Protein AF-A0A0L8IA07-F1 (afdb_monomer_lite)

Foldseek 3Di:
DQAPADDLADQDSRDHDPQLVVQVVCCVVVVPVCSNCVRCVVVVVVVVVCVVVPDDGDDHPLRCVVVVNDPDDDDPVSCVVNVVD

InterPro domains:
  IPR005636 DTW [PF03942] (2-51)

Organism: Octopus bimaculoides (NCBI:txid37653)

Sequence (85 aa):
MISKYVIRTQPTDVCLSTLESAAVALSYLEKKPYLVETLTKPLEALCQFQLNHGAQKHQSKEYLIKNGLYRKKIKSSWLKKLNVS

pLDDT: mean 82.5, std 11.63, range [43.56, 98.0]

Radius of gyration: 15.86 Å; chains: 1; bounding box: 30×38×40 Å

Secondary structure (DSSP, 8-state):
---S---TT-SSTTPPPHHHHHHHHHHHHTT-THHHHHHHHHHHHHHHHHHHTT------HHHHHHTT---SPPPHHHHHHTT--

Structure (mmCIF, N/CA/C/O backbone):
data_AF-A0A0L8IA07-F1
#
_entry.id   AF-A0A0L8IA07-F1
#
loop_
_atom_site.group_PDB
_atom_site.id
_atom_site.type_symbol
_atom_site.label_atom_id
_atom_site.label_alt_id
_atom_site.label_comp_id
_atom_site.label_asym_id
_atom_site.label_entity_id
_atom_site.label_seq_id
_atom_site.pdbx_PDB_ins_code
_atom_site.Cartn_x
_atom_site.Cartn_y
_atom_site.Cartn_z
_atom_site.occupancy
_atom_site.B_iso_or_equiv
_atom_site.auth_seq_id
_atom_site.auth_comp_id
_atom_site.auth_asym_id
_atom_site.auth_atom_id
_atom_site.pdbx_PDB_model_num
ATOM 1 N N . MET A 1 1 ? -11.035 -5.787 -2.804 1.00 56.41 1 MET A N 1
ATOM 2 C CA . MET A 1 1 ? -10.376 -4.473 -2.957 1.00 56.41 1 MET A CA 1
ATOM 3 C C . MET A 1 1 ? -9.241 -4.650 -3.946 1.00 56.41 1 MET A C 1
ATOM 5 O O . MET A 1 1 ? -8.466 -5.579 -3.769 1.00 56.41 1 MET A O 1
ATOM 9 N N . ILE A 1 2 ? -9.196 -3.845 -5.005 1.00 61.19 2 ILE A N 1
ATOM 10 C CA . ILE A 1 2 ? -8.051 -3.815 -5.926 1.00 61.19 2 ILE A CA 1
ATOM 11 C C . ILE A 1 2 ? -7.044 -2.840 -5.319 1.00 61.19 2 ILE A C 1
ATOM 13 O O . ILE A 1 2 ? -7.460 -1.786 -4.831 1.00 61.19 2 ILE A O 1
ATOM 17 N N . SER A 1 3 ? -5.762 -3.203 -5.294 1.00 66.69 3 SER A N 1
ATOM 18 C CA . SER A 1 3 ? -4.739 -2.301 -4.771 1.00 66.69 3 SER A CA 1
ATOM 19 C C . SER A 1 3 ? -4.715 -1.019 -5.594 1.00 66.69 3 SER A C 1
ATOM 21 O O . SER A 1 3 ? -4.659 -1.052 -6.824 1.00 66.69 3 SER A O 1
ATOM 23 N N . LYS A 1 4 ? -4.759 0.121 -4.910 1.00 67.94 4 LYS A N 1
ATOM 24 C CA . LYS A 1 4 ? -4.595 1.439 -5.527 1.00 67.94 4 LYS A CA 1
ATOM 25 C C . LYS A 1 4 ? -3.121 1.766 -5.771 1.00 67.94 4 LYS A C 1
ATOM 27 O O . LYS A 1 4 ? -2.817 2.796 -6.371 1.00 67.94 4 LYS A O 1
ATOM 32 N N . TYR A 1 5 ? -2.206 0.899 -5.329 1.00 70.19 5 TYR A N 1
ATOM 33 C CA . TYR A 1 5 ? -0.773 1.132 -5.381 1.00 70.19 5 TYR A CA 1
ATOM 34 C C . TYR A 1 5 ? 0.009 -0.068 -5.922 1.00 70.19 5 TYR A C 1
ATOM 36 O O . TYR A 1 5 ? 0.123 -1.117 -5.292 1.00 70.19 5 TYR A O 1
ATOM 44 N N . VAL A 1 6 ? 0.661 0.129 -7.068 1.00 59.94 6 VAL A N 1
ATOM 45 C CA . VAL A 1 6 ? 1.606 -0.852 -7.609 1.00 59.94 6 VAL A CA 1
ATOM 46 C C . VAL A 1 6 ? 2.982 -0.629 -6.971 1.00 59.94 6 VAL A C 1
ATOM 48 O O . VAL A 1 6 ? 3.748 0.244 -7.387 1.00 59.94 6 VAL A O 1
ATOM 51 N N . ILE A 1 7 ? 3.313 -1.429 -5.953 1.00 62.88 7 ILE A N 1
ATOM 52 C CA . ILE A 1 7 ? 4.677 -1.517 -5.403 1.00 62.88 7 ILE A CA 1
ATOM 53 C C . ILE A 1 7 ? 5.665 -2.000 -6.477 1.00 62.88 7 ILE A C 1
ATOM 55 O O . ILE A 1 7 ? 5.340 -2.861 -7.293 1.00 62.88 7 ILE A O 1
ATOM 59 N N . ARG A 1 8 ? 6.920 -1.519 -6.428 1.00 58.91 8 ARG A N 1
ATOM 60 C CA . ARG A 1 8 ? 8.016 -1.918 -7.350 1.00 58.91 8 ARG A CA 1
ATOM 61 C C . ARG A 1 8 ? 8.299 -3.430 -7.410 1.00 58.91 8 ARG A C 1
ATOM 63 O O . ARG A 1 8 ? 9.063 -3.880 -8.260 1.00 58.91 8 ARG A O 1
ATOM 70 N N . THR A 1 9 ? 7.726 -4.210 -6.500 1.00 60.69 9 THR A N 1
ATOM 71 C CA . THR A 1 9 ? 7.870 -5.667 -6.418 1.00 60.69 9 THR A CA 1
ATOM 72 C C . THR A 1 9 ? 6.514 -6.347 -6.261 1.00 60.69 9 THR A C 1
ATOM 74 O O . THR A 1 9 ? 6.313 -7.133 -5.336 1.00 60.69 9 THR A O 1
ATOM 77 N N . GLN A 1 10 ? 5.575 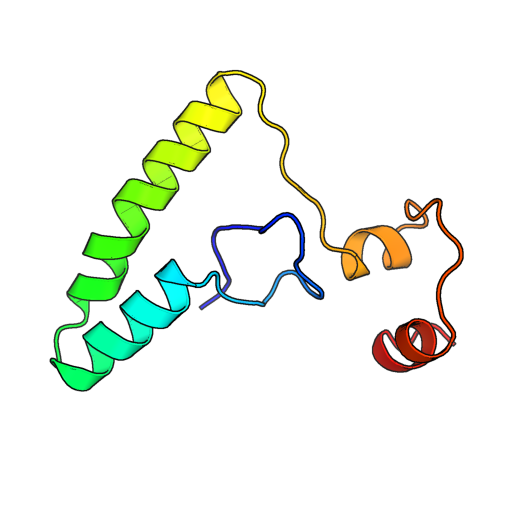-6.052 -7.161 1.00 66.25 10 GLN A N 1
ATOM 78 C CA . GLN A 1 10 ? 4.291 -6.743 -7.199 1.00 66.25 10 GLN A CA 1
ATOM 79 C C . GLN A 1 10 ? 4.319 -7.906 -8.208 1.00 66.25 10 GLN A C 1
ATOM 81 O O . GLN A 1 10 ? 4.655 -7.706 -9.382 1.00 66.25 10 GLN A O 1
ATOM 86 N N . PRO A 1 11 ? 3.978 -9.136 -7.785 1.00 70.12 11 PRO A N 1
ATOM 87 C CA . PRO A 1 11 ? 3.891 -10.265 -8.701 1.00 70.12 11 PRO A CA 1
ATOM 88 C C . PRO A 1 11 ? 2.724 -10.127 -9.694 1.00 70.12 11 PRO A C 1
ATOM 90 O O . PRO A 1 11 ? 2.875 -10.525 -10.847 1.00 70.12 11 PRO A O 1
ATOM 93 N N . THR A 1 12 ? 1.610 -9.546 -9.243 1.00 73.62 12 THR A N 1
ATOM 94 C CA . THR A 1 12 ? 0.326 -9.396 -9.951 1.00 73.62 12 THR A CA 1
ATOM 95 C C . THR A 1 12 ? -0.330 -8.086 -9.509 1.00 73.62 12 THR A C 1
ATOM 97 O O . THR A 1 12 ? -0.197 -7.762 -8.331 1.00 73.62 12 THR A O 1
ATOM 100 N N . ASP A 1 13 ? -1.101 -7.394 -10.352 1.00 69.75 13 ASP A N 1
ATOM 101 C CA . ASP A 1 13 ? -1.702 -6.078 -10.017 1.00 69.75 13 ASP A CA 1
ATOM 102 C C . ASP A 1 13 ? -2.712 -6.114 -8.843 1.00 69.75 13 ASP A C 1
ATOM 104 O O . ASP A 1 13 ? -3.061 -5.085 -8.266 1.00 69.75 13 ASP A O 1
ATOM 108 N N . VAL A 1 14 ? -3.162 -7.308 -8.439 1.00 72.12 14 VAL A N 1
ATOM 109 C CA . VAL A 1 14 ? -4.133 -7.518 -7.350 1.00 72.12 14 VAL A CA 1
ATOM 110 C C . VAL A 1 14 ? -3.534 -7.564 -5.937 1.00 72.12 14 VAL A C 1
ATOM 112 O O . VAL A 1 14 ? -4.289 -7.636 -4.969 1.00 72.12 14 VAL A O 1
ATOM 115 N N . CYS A 1 15 ? -2.209 -7.544 -5.762 1.00 74.88 15 CYS A N 1
ATOM 116 C CA . CYS A 1 15 ? -1.631 -7.620 -4.413 1.00 74.88 15 CYS A CA 1
ATOM 117 C C . CYS A 1 15 ? -1.799 -6.306 -3.642 1.00 74.88 15 CYS A C 1
ATOM 119 O O . CYS A 1 15 ? -1.357 -5.260 -4.097 1.00 74.88 15 CYS A O 1
ATOM 121 N N . LEU A 1 16 ? -2.340 -6.350 -2.431 1.00 80.19 16 LEU A N 1
ATOM 122 C CA . LEU A 1 16 ? -2.375 -5.166 -1.576 1.00 80.19 16 LEU A CA 1
ATOM 123 C C . LEU A 1 16 ? -0.962 -4.763 -1.134 1.00 80.19 16 LEU A C 1
ATOM 125 O O . LEU A 1 16 ? -0.094 -5.607 -0.899 1.00 80.19 16 LEU A O 1
ATOM 129 N N . SER A 1 17 ? -0.743 -3.461 -0.987 1.00 84.06 17 SER A N 1
ATOM 130 C CA . SER A 1 17 ? 0.435 -2.932 -0.305 1.00 84.06 17 SER A CA 1
ATOM 131 C C . SER A 1 17 ? 0.404 -3.268 1.190 1.00 84.06 17 SER A C 1
ATOM 133 O O . SER A 1 17 ? -0.645 -3.601 1.753 1.00 84.06 17 SER A O 1
ATOM 135 N N . THR A 1 18 ? 1.552 -3.152 1.867 1.00 87.50 18 THR A N 1
ATOM 136 C CA . THR A 1 18 ? 1.641 -3.352 3.323 1.00 87.50 18 THR A CA 1
ATOM 137 C C . THR A 1 18 ? 0.663 -2.447 4.075 1.00 87.50 18 THR A C 1
ATOM 139 O O . THR A 1 18 ? -0.008 -2.904 4.996 1.00 87.50 18 THR A O 1
ATOM 142 N N . LEU A 1 19 ? 0.534 -1.185 3.648 1.00 89.38 19 LEU A N 1
ATOM 143 C CA . LEU A 1 19 ? -0.377 -0.227 4.270 1.00 89.38 19 LEU A CA 1
ATOM 144 C C . LEU A 1 19 ? -1.845 -0.599 4.041 1.00 89.38 19 LEU A C 1
ATOM 146 O O . LEU A 1 19 ? -2.613 -0.619 4.994 1.00 89.38 19 LEU A O 1
ATOM 150 N N . GLU A 1 20 ? -2.234 -0.929 2.806 1.00 89.62 20 GLU A N 1
ATOM 151 C CA . GLU A 1 20 ? -3.608 -1.359 2.504 1.00 89.62 20 GLU A CA 1
ATOM 152 C C . GLU A 1 20 ? -3.977 -2.629 3.279 1.00 89.62 20 GLU A C 1
ATOM 154 O O . GLU A 1 20 ? -5.076 -2.731 3.819 1.00 89.62 20 GLU A O 1
ATOM 159 N N . SER A 1 21 ? -3.038 -3.572 3.394 1.00 91.44 21 SER A N 1
ATOM 160 C CA . SER A 1 21 ? -3.225 -4.803 4.167 1.00 91.44 21 SER A CA 1
ATOM 161 C C . SER A 1 21 ? -3.443 -4.503 5.652 1.00 91.44 21 SER A C 1
ATOM 163 O O . SER A 1 21 ? -4.378 -5.026 6.256 1.00 91.44 21 SER A O 1
ATOM 165 N N . ALA A 1 22 ? -2.625 -3.619 6.232 1.00 93.62 22 ALA A N 1
ATOM 166 C CA . ALA A 1 22 ? -2.776 -3.183 7.617 1.00 93.62 22 ALA A CA 1
ATOM 167 C C . ALA A 1 22 ? -4.094 -2.426 7.841 1.00 93.62 22 ALA A C 1
ATOM 169 O O . ALA A 1 22 ? -4.768 -2.654 8.841 1.00 93.62 22 ALA A O 1
ATOM 170 N N . ALA A 1 23 ? -4.498 -1.572 6.898 1.00 94.19 23 ALA A N 1
ATOM 171 C CA . ALA A 1 23 ? -5.732 -0.803 6.988 1.00 94.19 23 ALA A CA 1
ATOM 172 C C . ALA A 1 23 ? -6.977 -1.704 6.980 1.00 94.19 23 ALA A C 1
ATOM 174 O O . ALA A 1 23 ? -7.885 -1.511 7.788 1.00 94.19 23 ALA A O 1
ATOM 175 N N . VAL A 1 24 ? -6.993 -2.731 6.121 1.00 93.88 24 VAL A N 1
ATOM 176 C CA . VAL A 1 24 ? -8.054 -3.751 6.103 1.00 93.88 24 VAL A CA 1
ATOM 177 C C . VAL A 1 24 ? -8.068 -4.551 7.408 1.00 93.88 24 VAL A C 1
ATOM 179 O O . VAL A 1 24 ? -9.134 -4.734 7.995 1.00 93.88 24 VAL A O 1
ATOM 182 N N . ALA A 1 25 ? -6.903 -4.984 7.898 1.00 96.31 25 ALA A N 1
ATOM 183 C CA . ALA A 1 25 ? -6.806 -5.730 9.152 1.00 96.31 25 ALA A CA 1
ATOM 184 C C . ALA A 1 25 ? -7.313 -4.910 10.352 1.00 96.31 25 ALA A C 1
ATOM 186 O O . ALA A 1 25 ? -8.138 -5.393 11.124 1.00 96.31 25 ALA A O 1
ATOM 187 N N . LEU A 1 26 ? -6.884 -3.651 10.472 1.00 96.81 26 LEU A N 1
ATOM 188 C CA . LEU A 1 26 ? -7.318 -2.740 11.533 1.00 96.81 26 LEU A CA 1
ATOM 189 C C . LEU A 1 26 ? -8.815 -2.449 11.458 1.00 96.81 26 LEU A C 1
ATOM 191 O O . LEU A 1 26 ? -9.507 -2.532 12.468 1.00 96.81 26 LEU A O 1
ATOM 195 N N . SER A 1 27 ? -9.336 -2.169 10.262 1.00 97.25 27 SER A N 1
ATOM 196 C CA . SER A 1 27 ? -10.770 -1.968 10.048 1.00 97.25 27 SER A CA 1
ATOM 197 C C . SER A 1 27 ? -11.601 -3.153 10.540 1.00 97.25 27 SER A C 1
ATOM 199 O O . SER A 1 27 ? -12.697 -2.947 11.063 1.00 97.25 27 SER A O 1
ATOM 201 N N . TYR A 1 28 ? -11.108 -4.376 10.339 1.00 97.25 28 TYR A N 1
ATOM 202 C CA . TYR A 1 28 ? -11.784 -5.593 10.768 1.00 97.25 28 TYR A CA 1
ATOM 203 C C . TYR A 1 28 ? -11.705 -5.786 12.288 1.00 97.25 28 TYR A C 1
ATOM 205 O O . TYR A 1 28 ? -12.735 -5.984 12.930 1.00 97.25 28 TYR A O 1
ATOM 213 N N . LEU A 1 29 ? -10.504 -5.673 12.869 1.00 98.00 29 LEU A N 1
ATOM 214 C CA . LEU A 1 29 ? -10.274 -5.858 14.307 1.00 98.00 29 LEU A CA 1
ATOM 215 C C . LEU A 1 29 ? -11.033 -4.830 15.156 1.00 98.00 29 LEU A C 1
ATOM 217 O O . LEU A 1 29 ? -11.646 -5.182 16.160 1.00 98.00 29 LEU A O 1
ATOM 221 N N . GLU A 1 30 ? -11.047 -3.574 14.717 1.00 96.94 30 GLU A N 1
ATOM 222 C CA . GLU A 1 30 ? -11.664 -2.460 15.442 1.00 96.94 30 GLU A CA 1
ATOM 223 C C . GLU A 1 30 ? -13.152 -2.267 15.117 1.00 96.94 30 GLU A C 1
ATOM 225 O O . GLU A 1 30 ? -13.804 -1.405 15.706 1.00 96.94 30 GLU A O 1
ATOM 230 N N . LYS A 1 31 ? -13.697 -3.025 14.153 1.00 97.12 31 LYS A N 1
ATOM 231 C CA . LYS A 1 31 ? -15.055 -2.838 13.600 1.00 97.12 31 LYS A CA 1
ATOM 232 C C . LYS A 1 31 ? -15.310 -1.406 13.105 1.00 97.12 31 LYS A C 1
ATOM 234 O O . LYS A 1 31 ? -16.416 -0.878 13.208 1.00 97.12 31 LYS A O 1
ATOM 239 N N . LYS A 1 32 ? -14.274 -0.769 12.553 1.00 97.75 32 LYS A N 1
ATOM 240 C CA . LYS A 1 32 ? -14.288 0.624 12.084 1.00 97.75 32 LYS A CA 1
ATOM 241 C C . LYS A 1 32 ? -13.979 0.675 10.583 1.00 97.75 32 LYS A C 1
ATOM 243 O O . LYS A 1 32 ? -12.816 0.845 10.215 1.00 97.75 32 LYS A O 1
ATOM 248 N N . PRO A 1 33 ? -14.994 0.561 9.703 1.00 94.19 33 PRO A N 1
ATOM 249 C CA . PRO A 1 33 ? -14.793 0.515 8.248 1.00 94.19 33 PRO A CA 1
ATOM 250 C C . PRO A 1 33 ? -14.116 1.767 7.679 1.00 94.19 33 PRO A C 1
ATOM 252 O O . PRO A 1 33 ? -13.376 1.685 6.700 1.00 94.19 33 PRO A O 1
ATOM 255 N N . TYR A 1 34 ? -14.306 2.922 8.322 1.00 95.50 34 TYR A N 1
ATOM 256 C CA . TYR A 1 34 ? -13.698 4.184 7.899 1.00 95.50 34 TYR A CA 1
ATOM 257 C C . TYR A 1 34 ? -12.161 4.190 8.003 1.00 95.50 34 TYR A C 1
ATOM 259 O O . TYR A 1 34 ? -11.512 5.028 7.373 1.00 95.50 34 TYR A O 1
ATOM 267 N N . LEU A 1 35 ? -11.556 3.267 8.768 1.00 95.06 35 LEU A N 1
ATOM 268 C CA . LEU A 1 35 ? -10.098 3.175 8.901 1.00 95.06 35 LEU A CA 1
ATOM 269 C C . LEU A 1 35 ? -9.415 2.837 7.578 1.00 95.06 35 LEU A C 1
ATOM 271 O O . LEU A 1 35 ? -8.299 3.299 7.358 1.00 95.06 35 LEU A O 1
ATOM 275 N N . VAL A 1 36 ? -10.083 2.096 6.683 1.00 93.88 36 VAL A N 1
ATOM 276 C CA . VAL A 1 36 ? -9.529 1.804 5.356 1.00 93.88 36 VAL A CA 1
ATOM 277 C C . VAL A 1 36 ? -9.273 3.107 4.606 1.00 93.88 36 VAL A C 1
ATOM 279 O O . VAL A 1 36 ? -8.129 3.391 4.273 1.00 93.88 36 VAL A O 1
ATOM 282 N N . GLU A 1 37 ? -10.303 3.937 4.418 1.00 93.44 37 GLU A N 1
ATOM 283 C CA . GLU A 1 37 ? -10.149 5.219 3.720 1.00 93.44 37 GLU A CA 1
ATOM 284 C C . GLU A 1 37 ? -9.184 6.150 4.4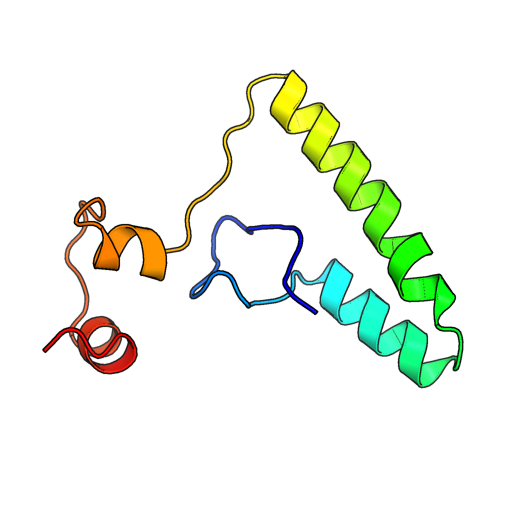59 1.00 93.44 37 GLU A C 1
ATOM 286 O O . GLU A 1 37 ? -8.298 6.738 3.844 1.00 93.44 37 GLU A O 1
ATOM 291 N N . THR A 1 38 ? -9.317 6.251 5.784 1.00 94.81 38 THR A N 1
ATOM 292 C CA . THR A 1 38 ? -8.480 7.138 6.607 1.00 94.81 38 THR A CA 1
ATOM 293 C C . THR A 1 38 ? -6.992 6.845 6.421 1.00 94.81 38 THR A C 1
ATOM 295 O O . THR A 1 38 ? -6.188 7.771 6.329 1.00 94.81 38 THR A O 1
ATOM 298 N N . LEU A 1 39 ? -6.621 5.566 6.332 1.00 92.31 39 LEU A N 1
ATOM 299 C CA . LEU A 1 39 ? -5.230 5.145 6.185 1.00 92.31 39 LEU A CA 1
ATOM 300 C C . LEU A 1 39 ? -4.761 5.138 4.723 1.00 92.31 39 LEU A C 1
ATOM 302 O O . LEU A 1 39 ? -3.582 5.385 4.474 1.00 92.31 39 LEU A O 1
ATOM 306 N N . THR A 1 40 ? -5.640 4.895 3.743 1.00 91.44 40 THR A N 1
ATOM 307 C CA . THR A 1 40 ? -5.241 4.858 2.322 1.00 91.44 40 THR A CA 1
ATOM 308 C C . THR A 1 40 ? -5.240 6.229 1.648 1.00 91.44 40 THR A C 1
ATOM 310 O O . THR A 1 40 ? -4.487 6.439 0.701 1.00 91.44 40 THR A O 1
ATOM 313 N N . LYS A 1 41 ? -6.029 7.195 2.124 1.00 91.81 41 LYS A N 1
ATOM 314 C CA . LYS A 1 41 ? -6.142 8.530 1.511 1.00 91.81 41 LYS A CA 1
ATOM 315 C C . LYS A 1 41 ? -4.831 9.335 1.520 1.00 91.81 41 LYS A C 1
ATOM 317 O O . LYS A 1 41 ? -4.508 9.929 0.490 1.00 91.81 41 LYS A O 1
ATOM 322 N N . PRO A 1 42 ? -4.012 9.318 2.592 1.00 91.50 42 PRO A N 1
ATOM 323 C CA . PRO A 1 42 ? -2.676 9.911 2.549 1.00 91.50 42 PRO A CA 1
ATOM 324 C C . PRO A 1 42 ? -1.765 9.249 1.508 1.00 91.50 42 PRO A C 1
ATOM 326 O O . PRO A 1 42 ? -1.021 9.943 0.819 1.00 91.50 42 PRO A O 1
ATOM 329 N N . LEU A 1 43 ? -1.846 7.921 1.353 1.00 87.00 43 LEU A N 1
ATOM 330 C CA . LEU A 1 43 ? -1.078 7.191 0.339 1.00 87.00 43 LEU A CA 1
ATOM 331 C C . LEU A 1 43 ? -1.473 7.631 -1.076 1.00 87.00 43 LEU A C 1
ATOM 333 O O . LEU A 1 43 ? -0.598 7.889 -1.898 1.00 87.00 43 LEU A O 1
ATOM 337 N N . GLU A 1 44 ? -2.771 7.785 -1.344 1.00 87.06 44 GLU A N 1
ATOM 338 C CA . GLU A 1 44 ? -3.274 8.292 -2.627 1.00 87.06 44 GLU A CA 1
ATOM 339 C C . GLU A 1 44 ? -2.743 9.700 -2.930 1.00 87.06 44 GLU A C 1
ATOM 341 O O . GLU A 1 44 ? -2.234 9.943 -4.026 1.00 87.06 44 GLU A O 1
ATOM 346 N N . ALA A 1 45 ? -2.785 10.608 -1.949 1.00 89.31 45 ALA A N 1
ATOM 347 C CA . ALA A 1 45 ? -2.270 11.967 -2.100 1.00 89.31 45 ALA A CA 1
ATOM 348 C C . ALA A 1 45 ? -0.757 11.989 -2.378 1.00 89.31 45 ALA A C 1
ATOM 350 O O . ALA A 1 45 ? -0.303 12.700 -3.277 1.00 89.31 45 ALA A O 1
ATOM 351 N N . LEU A 1 46 ? 0.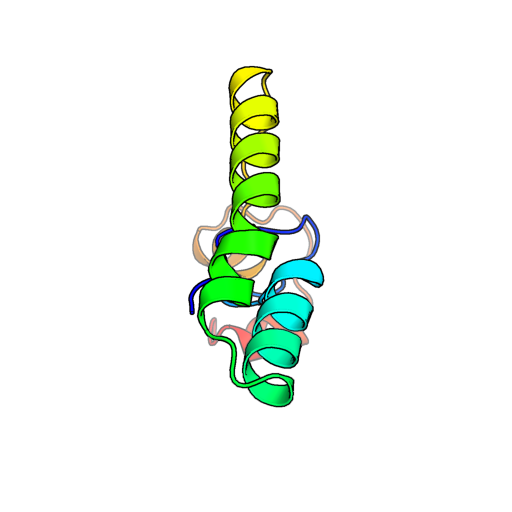023 11.175 -1.659 1.00 88.50 46 LEU A N 1
ATOM 352 C CA . LEU A 1 46 ? 1.464 11.040 -1.881 1.00 88.50 46 LEU A CA 1
ATOM 353 C C . LEU A 1 46 ? 1.773 10.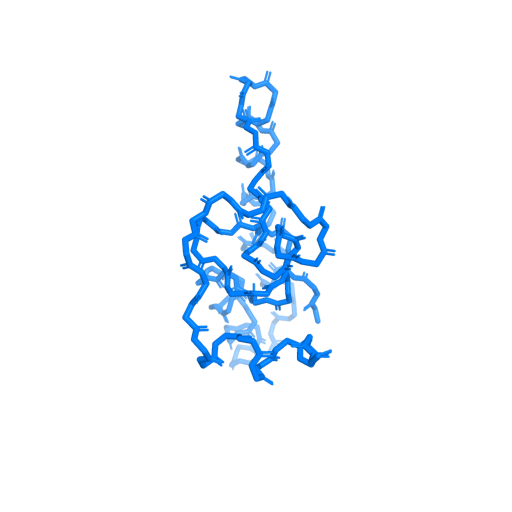503 -3.279 1.00 88.50 46 LEU A C 1
ATOM 355 O O . LEU A 1 46 ? 2.635 11.046 -3.968 1.00 88.50 46 LEU A O 1
ATOM 359 N N . CYS A 1 47 ? 1.061 9.468 -3.724 1.00 84.62 47 CYS A N 1
ATOM 360 C CA . CYS A 1 47 ? 1.237 8.925 -5.065 1.00 84.62 47 CYS A CA 1
ATOM 361 C C . CYS A 1 47 ? 0.887 9.958 -6.137 1.00 84.62 47 CYS A C 1
ATOM 363 O O . CYS A 1 47 ? 1.640 10.112 -7.096 1.00 84.62 47 CYS A O 1
ATOM 365 N N . GLN A 1 48 ? -0.207 10.702 -5.969 1.00 86.88 48 GLN A N 1
ATOM 366 C CA . GLN A 1 48 ? -0.571 11.757 -6.908 1.00 86.88 48 GLN A CA 1
ATOM 367 C C . GLN A 1 48 ? 0.499 12.850 -6.959 1.00 86.88 48 GLN A C 1
ATOM 369 O O . GLN A 1 48 ? 0.893 13.274 -8.044 1.00 86.88 48 GLN A O 1
ATOM 374 N N . PHE A 1 49 ? 1.022 13.261 -5.802 1.00 91.06 49 PHE A N 1
ATOM 375 C CA . PHE A 1 49 ? 2.117 14.221 -5.732 1.00 91.06 49 PHE A CA 1
ATOM 376 C C . PHE A 1 49 ? 3.355 13.707 -6.474 1.00 91.06 49 PHE A C 1
ATOM 378 O O . PHE A 1 49 ? 3.922 14.427 -7.290 1.00 91.06 49 PHE A O 1
ATOM 385 N N . GLN A 1 50 ? 3.738 12.446 -6.265 1.00 87.81 50 GLN A N 1
ATOM 386 C CA . GLN A 1 50 ? 4.858 11.825 -6.972 1.00 87.81 50 GLN A CA 1
ATOM 387 C C . GLN A 1 50 ? 4.642 11.808 -8.491 1.00 87.81 50 GLN A C 1
ATOM 389 O O . GLN A 1 50 ? 5.546 12.186 -9.235 1.00 87.81 50 GLN A O 1
ATOM 394 N N . LEU A 1 51 ? 3.456 11.405 -8.960 1.00 86.69 51 LEU A N 1
ATOM 395 C CA . LEU A 1 51 ? 3.118 11.381 -10.389 1.00 86.69 51 LEU A CA 1
ATOM 396 C C . LEU A 1 51 ? 3.183 12.783 -11.008 1.00 86.69 51 LEU A C 1
ATOM 398 O O . LEU A 1 51 ? 3.759 12.952 -12.081 1.00 86.69 51 LEU A O 1
ATOM 402 N N . ASN A 1 52 ? 2.669 13.793 -10.303 1.00 90.75 52 ASN A N 1
ATOM 403 C CA . ASN A 1 52 ? 2.720 15.191 -10.740 1.00 90.75 52 ASN A CA 1
ATOM 404 C C . ASN A 1 52 ? 4.159 15.723 -10.860 1.00 90.75 52 ASN A C 1
ATOM 406 O O . ASN A 1 52 ? 4.399 16.656 -11.618 1.00 90.75 52 ASN A O 1
ATOM 410 N N . HIS A 1 53 ? 5.114 15.120 -10.146 1.00 91.75 53 HIS A N 1
ATOM 411 C CA . HIS A 1 53 ? 6.534 15.484 -10.171 1.00 91.75 53 HIS A CA 1
ATOM 412 C C . HIS A 1 53 ? 7.391 14.484 -10.970 1.00 91.75 53 HIS A C 1
ATOM 414 O O . HIS A 1 53 ? 8.596 14.374 -10.752 1.00 91.75 53 HIS A O 1
ATOM 420 N N . GLY A 1 54 ? 6.784 13.749 -11.909 1.00 86.19 54 GLY A N 1
ATOM 421 C CA . GLY A 1 54 ? 7.507 12.921 -12.880 1.00 86.19 54 GLY A CA 1
ATOM 422 C C . GLY A 1 54 ? 7.750 11.471 -12.460 1.00 86.19 54 GLY A C 1
ATOM 423 O O . GLY A 1 54 ? 8.449 10.741 -13.166 1.00 86.19 54 GLY A O 1
ATOM 424 N N . ALA A 1 55 ? 7.170 11.008 -11.348 1.00 86.38 55 ALA A N 1
ATOM 425 C CA . ALA A 1 55 ? 7.165 9.581 -11.053 1.00 86.38 55 ALA A CA 1
ATOM 426 C C . ALA A 1 55 ? 6.340 8.817 -12.098 1.00 86.38 55 ALA A C 1
ATOM 428 O O . ALA A 1 55 ? 5.321 9.291 -12.597 1.00 86.38 55 ALA A O 1
ATOM 429 N N . GLN A 1 56 ? 6.767 7.595 -12.405 1.00 81.56 56 GLN A N 1
ATOM 430 C CA . GLN A 1 56 ? 6.088 6.721 -13.357 1.00 81.56 56 GLN A CA 1
ATOM 431 C C . GLN A 1 56 ? 5.404 5.567 -12.630 1.00 81.56 56 GLN A C 1
ATOM 433 O O . GLN A 1 56 ? 5.952 5.003 -11.678 1.00 81.56 56 GLN A O 1
ATOM 438 N N . LYS A 1 57 ? 4.217 5.182 -13.112 1.00 78.88 57 LYS A N 1
ATOM 439 C CA . LYS A 1 57 ? 3.527 3.985 -12.624 1.00 78.88 57 LYS A CA 1
ATOM 440 C C . LYS A 1 57 ? 4.368 2.750 -12.935 1.00 78.88 57 LYS A C 1
ATOM 442 O O . LYS A 1 57 ? 4.773 2.532 -14.076 1.00 78.88 57 LYS A O 1
ATOM 447 N N . HIS A 1 58 ? 4.614 1.938 -11.913 1.00 80.31 58 HIS A N 1
ATOM 448 C CA . HIS A 1 58 ? 5.189 0.617 -12.112 1.00 80.31 58 HIS A CA 1
ATOM 449 C C . HIS A 1 58 ? 4.137 -0.298 -12.747 1.00 80.31 58 HIS A C 1
ATOM 451 O O . HIS A 1 58 ? 2.955 -0.188 -12.435 1.00 80.31 58 HIS A O 1
ATOM 457 N N . GLN A 1 59 ? 4.572 -1.180 -13.640 1.00 81.69 59 GLN A N 1
ATOM 458 C CA . GLN A 1 59 ? 3.739 -2.232 -14.219 1.00 81.69 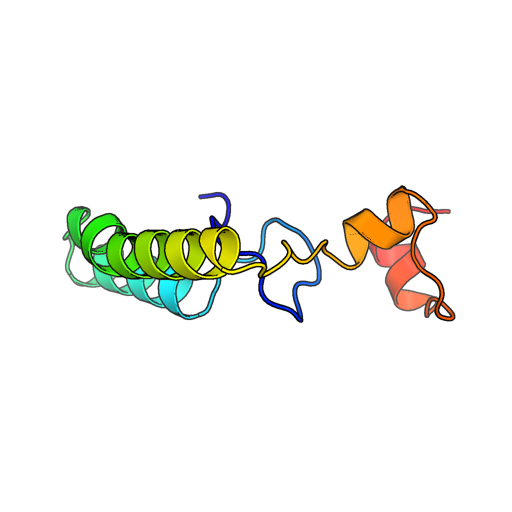59 GLN A CA 1
ATOM 459 C C . GLN A 1 59 ? 4.138 -3.554 -13.576 1.00 81.69 59 GLN A C 1
ATOM 461 O O . GLN A 1 59 ? 5.338 -3.824 -13.456 1.00 81.69 59 GLN A O 1
ATOM 466 N N . SER A 1 60 ? 3.168 -4.376 -13.170 1.00 81.44 60 SER A N 1
ATOM 467 C CA . SER A 1 60 ? 3.483 -5.672 -12.571 1.00 81.44 60 SER A CA 1
ATOM 468 C C . SER A 1 60 ? 4.283 -6.557 -13.524 1.00 81.44 60 SER A C 1
ATOM 470 O O . SER A 1 60 ? 4.243 -6.442 -14.754 1.00 81.44 60 SER A O 1
ATOM 472 N N . LYS A 1 61 ? 5.019 -7.501 -12.936 1.00 81.31 61 LYS A N 1
ATOM 473 C CA . LYS A 1 61 ? 5.769 -8.491 -13.710 1.00 81.31 61 LYS A CA 1
ATOM 474 C C . LYS A 1 61 ? 4.848 -9.299 -14.632 1.00 81.31 61 LYS A C 1
ATOM 476 O O . LYS A 1 61 ? 5.237 -9.590 -15.758 1.00 81.31 61 LYS A O 1
ATOM 481 N N . GLU A 1 62 ? 3.649 -9.634 -14.160 1.00 83.62 62 GLU A N 1
ATOM 482 C CA . GLU A 1 62 ? 2.603 -10.276 -14.956 1.00 83.62 62 GLU A CA 1
ATOM 483 C C . GLU A 1 62 ? 2.226 -9.444 -16.187 1.00 83.62 62 GLU A C 1
ATOM 485 O O . GLU A 1 62 ? 2.283 -9.966 -17.302 1.00 83.62 62 GLU A O 1
ATOM 490 N N . TYR A 1 63 ? 1.915 -8.156 -16.007 1.00 84.44 63 TYR A N 1
ATOM 491 C CA . TYR A 1 63 ? 1.565 -7.264 -17.113 1.00 84.44 63 TYR A CA 1
ATOM 492 C C . TYR A 1 63 ? 2.686 -7.181 -18.153 1.00 84.44 63 TYR A C 1
ATOM 494 O O . TYR A 1 63 ? 2.447 -7.319 -19.354 1.00 84.44 63 TYR A O 1
ATOM 502 N N . LEU A 1 64 ? 3.930 -7.002 -17.695 1.00 87.00 64 LEU A N 1
ATOM 503 C CA . LEU A 1 64 ? 5.090 -6.911 -18.580 1.00 87.00 64 LEU A CA 1
ATOM 504 C C . LEU A 1 64 ? 5.300 -8.197 -19.391 1.00 87.00 64 LEU A C 1
ATOM 506 O O . LEU A 1 64 ? 5.684 -8.118 -20.554 1.00 87.00 64 LEU A O 1
ATOM 510 N N . ILE A 1 65 ? 5.064 -9.370 -18.795 1.00 86.38 65 ILE A N 1
ATOM 511 C CA . ILE A 1 65 ? 5.212 -10.659 -19.485 1.00 86.38 65 ILE A CA 1
ATOM 512 C C . ILE A 1 65 ? 4.086 -10.855 -20.505 1.00 86.38 65 ILE A C 1
ATOM 514 O O . ILE A 1 65 ? 4.377 -11.154 -21.660 1.00 86.38 65 ILE A O 1
ATOM 518 N N . LYS A 1 66 ? 2.824 -10.635 -20.111 1.00 84.62 66 LYS A N 1
ATOM 519 C CA . LYS A 1 66 ? 1.655 -10.811 -20.992 1.00 84.62 66 LYS A CA 1
ATOM 520 C C . LYS A 1 66 ? 1.685 -9.901 -22.223 1.00 84.62 66 LYS A C 1
ATOM 522 O O . LYS A 1 66 ? 1.219 -10.304 -23.278 1.00 84.62 66 LYS A O 1
ATOM 527 N N . ASN A 1 67 ? 2.267 -8.707 -22.103 1.00 86.31 67 ASN A N 1
ATOM 528 C CA . ASN A 1 67 ? 2.371 -7.741 -23.201 1.00 86.31 67 ASN A CA 1
ATOM 529 C C . ASN A 1 67 ? 3.714 -7.798 -23.957 1.00 86.31 67 ASN A C 1
ATOM 531 O O . ASN A 1 67 ? 3.997 -6.917 -24.763 1.00 86.31 67 ASN A O 1
ATOM 535 N N . GLY A 1 68 ? 4.586 -8.775 -23.676 1.00 84.56 68 GLY A N 1
ATOM 536 C CA . GLY A 1 68 ? 5.889 -8.892 -24.350 1.00 84.56 68 GLY A CA 1
ATOM 537 C C . GLY A 1 68 ? 6.890 -7.769 -24.028 1.00 84.56 68 GLY A C 1
ATOM 538 O O . GLY A 1 68 ? 7.902 -7.620 -24.706 1.00 84.56 68 GLY A O 1
ATOM 539 N N . LEU A 1 69 ? 6.646 -6.983 -22.976 1.00 86.12 69 LEU A N 1
ATOM 540 C CA . LEU A 1 69 ? 7.489 -5.859 -22.544 1.00 86.12 69 LEU A CA 1
ATOM 541 C C . LEU A 1 69 ? 8.597 -6.292 -21.561 1.00 86.12 69 LEU A C 1
ATOM 543 O O . LEU A 1 69 ? 9.451 -5.489 -21.172 1.00 86.12 69 LEU A O 1
ATOM 547 N N . TYR A 1 70 ? 8.600 -7.558 -21.129 1.00 86.88 70 TYR A N 1
ATOM 548 C CA . TYR A 1 70 ? 9.557 -8.086 -20.157 1.00 86.88 70 TYR A CA 1
ATOM 549 C C . TYR A 1 70 ? 10.897 -8.470 -20.804 1.00 86.88 70 TYR A C 1
ATOM 551 O O . TYR A 1 70 ? 11.034 -9.511 -21.435 1.00 86.88 70 TYR A O 1
ATOM 559 N N . ARG A 1 71 ? 11.928 -7.644 -20.589 1.00 82.38 71 ARG A N 1
ATOM 560 C CA . ARG A 1 71 ? 13.250 -7.788 -21.240 1.00 82.38 71 ARG A CA 1
ATOM 561 C C . ARG A 1 71 ? 14.205 -8.805 -20.595 1.00 82.38 71 ARG A C 1
ATOM 563 O O . ARG A 1 71 ? 15.288 -9.041 -21.121 1.00 82.38 71 ARG A O 1
ATOM 570 N N . LYS A 1 72 ? 13.873 -9.370 -19.429 1.00 84.81 72 LYS A N 1
ATOM 571 C CA . LYS A 1 72 ? 14.752 -10.302 -18.690 1.00 84.81 72 LYS A CA 1
ATOM 572 C C . LYS A 1 72 ? 14.347 -11.754 -18.950 1.00 84.81 72 LYS A C 1
ATOM 574 O O . LYS A 1 72 ? 13.177 -12.032 -19.189 1.00 84.81 72 LYS A O 1
ATOM 579 N N . LYS A 1 73 ? 15.289 -12.697 -18.808 1.00 82.50 73 LYS A N 1
ATOM 580 C CA . LYS A 1 73 ? 14.980 -14.137 -18.876 1.00 82.50 73 LYS A CA 1
ATOM 581 C C . LYS A 1 73 ? 13.896 -14.500 -17.853 1.00 82.50 73 LYS A C 1
ATOM 583 O O . LYS A 1 73 ? 14.061 -14.273 -16.650 1.00 82.50 73 LYS A O 1
ATOM 588 N N . ILE A 1 74 ? 12.790 -15.063 -18.333 1.00 81.81 74 ILE A N 1
ATOM 589 C CA . ILE A 1 74 ? 11.6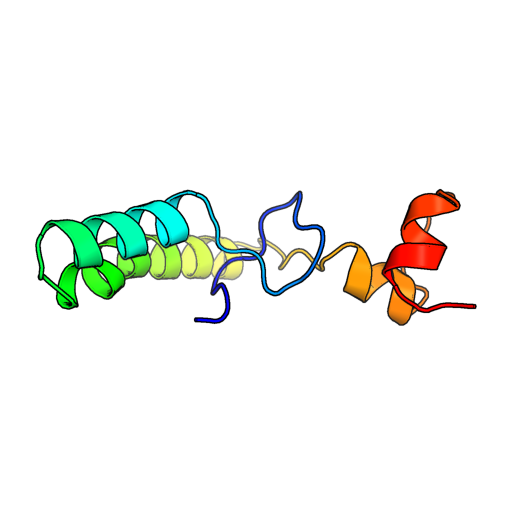82 -15.521 -17.493 1.00 81.81 74 ILE A CA 1
ATOM 590 C C . ILE A 1 74 ? 12.045 -16.901 -16.934 1.00 81.81 74 ILE A C 1
ATOM 592 O O . ILE A 1 74 ? 12.462 -17.792 -17.668 1.00 81.81 74 ILE A O 1
ATOM 596 N N . LYS A 1 75 ? 11.904 -17.088 -15.618 1.00 82.31 75 LYS A N 1
ATOM 597 C CA . LYS A 1 75 ? 12.084 -18.404 -14.983 1.00 82.31 75 LYS A CA 1
ATOM 598 C C . LYS A 1 75 ? 10.890 -19.308 -15.317 1.00 82.31 75 LYS A C 1
ATOM 600 O O . LYS A 1 75 ? 9.758 -18.832 -15.283 1.00 82.31 75 LYS A O 1
ATOM 605 N N . SER A 1 76 ? 11.112 -20.606 -15.531 1.00 76.19 76 SER A N 1
ATOM 606 C CA . SER A 1 76 ? 10.044 -21.561 -15.896 1.00 76.19 76 SER A CA 1
ATOM 607 C C . SER A 1 76 ? 8.886 -21.621 -14.889 1.00 76.19 76 SER A C 1
ATOM 609 O O . SER A 1 76 ? 7.734 -21.797 -15.278 1.00 76.19 76 SER A O 1
ATOM 611 N N . SER A 1 77 ? 9.159 -21.394 -13.600 1.00 78.19 77 SER A N 1
ATOM 612 C CA . SER A 1 77 ? 8.132 -21.327 -12.553 1.00 78.19 77 SER A CA 1
ATOM 613 C C . SER A 1 77 ? 7.130 -20.188 -12.752 1.00 78.19 77 SER A C 1
ATOM 615 O O . SER A 1 77 ? 5.968 -20.319 -12.380 1.00 78.19 77 SER A O 1
ATOM 617 N N . TRP A 1 78 ? 7.561 -19.080 -13.359 1.00 77.75 78 TRP A N 1
ATOM 618 C CA . TRP A 1 78 ? 6.692 -17.948 -13.671 1.00 77.75 78 TRP A CA 1
ATOM 619 C C . TRP A 1 78 ? 5.826 -18.198 -14.901 1.00 77.75 78 TRP A C 1
ATOM 621 O O . TRP A 1 78 ? 4.681 -17.766 -14.904 1.00 77.75 78 TRP A O 1
ATOM 631 N N . LEU A 1 79 ? 6.336 -18.929 -15.896 1.00 75.00 79 LEU A N 1
ATOM 632 C CA . LEU A 1 79 ? 5.555 -19.319 -17.076 1.00 75.00 79 LEU A CA 1
ATOM 633 C C . LEU A 1 79 ? 4.358 -20.186 -16.668 1.00 75.00 79 LEU A C 1
ATOM 635 O O . LEU A 1 79 ? 3.221 -19.867 -17.004 1.00 75.00 79 LEU A O 1
ATOM 639 N N . LYS A 1 80 ? 4.599 -21.189 -15.810 1.00 75.88 80 LYS A N 1
ATOM 640 C CA . LYS A 1 80 ? 3.538 -22.039 -15.244 1.00 75.88 80 LYS A CA 1
ATOM 641 C C . LYS A 1 80 ? 2.488 -21.244 -14.463 1.00 75.88 80 LYS A C 1
ATOM 643 O O . LYS A 1 80 ? 1.309 -21.552 -14.541 1.00 75.88 80 LYS A O 1
ATOM 648 N N . LYS A 1 81 ? 2.908 -20.223 -13.708 1.00 73.94 81 LYS A N 1
ATOM 649 C CA . LYS A 1 81 ? 2.010 -19.413 -12.869 1.00 73.94 81 LYS A CA 1
ATOM 650 C C . LYS A 1 81 ? 1.131 -18.448 -13.676 1.00 73.94 81 LYS A C 1
ATOM 652 O O . LYS A 1 81 ? 0.113 -17.999 -13.166 1.00 73.94 81 LYS A O 1
ATOM 657 N N . LEU A 1 82 ? 1.531 -18.115 -14.903 1.00 70.56 82 LEU A N 1
ATOM 658 C CA . LEU A 1 82 ? 0.849 -17.140 -15.756 1.00 70.56 82 LEU A CA 1
ATOM 659 C C . LEU A 1 82 ? -0.063 -17.782 -16.817 1.00 70.56 82 LEU A C 1
ATOM 661 O O . LEU A 1 82 ? -0.656 -17.044 -17.599 1.00 70.56 82 LEU A O 1
ATOM 665 N N . ASN A 1 83 ? -0.175 -19.120 -16.858 1.00 66.00 83 ASN A N 1
ATOM 666 C CA . ASN A 1 83 ? -0.848 -19.875 -17.928 1.00 66.00 83 ASN A CA 1
ATOM 667 C C . ASN A 1 83 ? -0.389 -19.474 -19.345 1.00 66.00 83 ASN A C 1
ATOM 669 O O . ASN A 1 83 ? -1.140 -19.593 -20.308 1.00 66.00 83 ASN A O 1
ATOM 673 N N . VAL A 1 84 ? 0.854 -19.006 -19.480 1.00 56.00 84 VAL A N 1
ATOM 674 C CA . VAL A 1 84 ? 1.485 -18.734 -20.776 1.00 56.00 84 VAL A CA 1
ATOM 675 C C . VAL A 1 84 ? 2.229 -20.015 -21.143 1.00 56.00 84 VAL A C 1
ATOM 677 O O . VAL A 1 84 ? 3.355 -20.222 -20.688 1.00 56.00 84 VAL A O 1
ATOM 680 N N . SER A 1 85 ? 1.527 -20.928 -21.821 1.00 43.56 85 SER A N 1
ATOM 681 C CA . SER A 1 85 ? 2.069 -22.198 -22.337 1.00 43.56 85 SER A CA 1
ATOM 682 C C . SER A 1 85 ? 2.323 -22.082 -23.828 1.00 43.56 85 SER A C 1
ATOM 684 O O . SER A 1 85 ? 1.436 -21.518 -24.504 1.00 43.56 85 SER A O 1
#